Protein AF-A0A3C0JQV1-F1 (afdb_monomer)

Radius of gyration: 11.54 Å; Cα contacts (8 Å, |Δi|>4): 137; chains: 1; bounding box: 32×18×34 Å

Nearest PDB structures (foldseek):
  4uzr-assembly1_B  TM=5.718E-01  e=2.113E-01  Pyrococcus horikoshii
  8asv-assembly1_A  TM=6.497E-01  e=1.480E+00  Saccharomyces cerevisiae
  8j9j-assembly1_1A  TM=7.129E-01  e=6.190E+00  Euglena gracilis
  8adl-assembly1_J  TM=3.770E-01  e=1.177E+00  Saccharomyces cerevisiae
  2oqb-assembly1_B  TM=3.222E-01  e=4.923E+00  Rattus norvegicus

Foldseek 3Di:
DAPVQWDWAFDADDDPRATKIFIAHPVRHTPDMDHDNGGPDWDADNQRWIWGDDPPDIDIHDDDD

Mean predicted aligned error: 3.58 Å

pLDDT: mean 89.95, std 6.84, range [63.5, 97.75]

Secondary structure (DSSP, 8-state):
--TTS-EEEEE--BTTBPPEEEEE-TT--EEEEEE-S--S-EEE-TT--EEEE-SS-EEEE----

Solvent-acce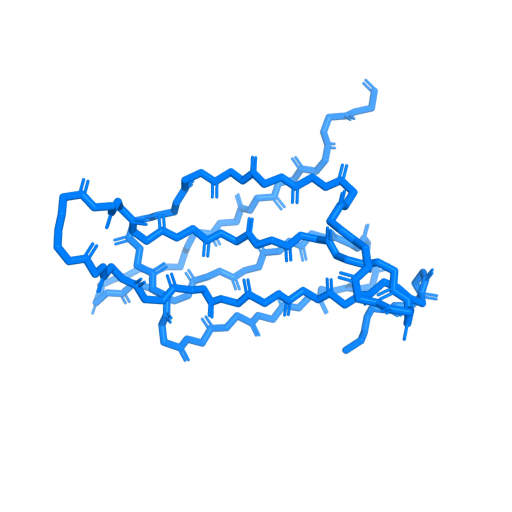ssible surface area (backbone atoms only — not comparable to full-atom values): 3960 Å² total; per-residue (Å²): 112,43,96,86,60,34,34,74,44,60,34,59,59,54,91,96,42,71,14,23,40,38,35,21,46,85,86,67,51,76,78,45,73,48,82,38,98,38,29,88,49,69,50,66,48,99,85,66,35,37,36,35,45,43,100,88,51,71,49,78,50,71,79,86,128

Sequence (65 aa):
EGKDGLLYVSEGSRDDSPSRVSVLDKQGNVLGRFNARGGHGSWVDAHGDIYVGTPTSVDKYVRNR

Structure (mmCIF, N/CA/C/O backbone):
data_AF-A0A3C0JQV1-F1
#
_entry.id   AF-A0A3C0JQV1-F1
#
loop_
_atom_site.group_PDB
_atom_site.id
_atom_site.type_symbol
_atom_site.label_atom_id
_atom_site.label_alt_id
_atom_site.label_comp_id
_atom_site.label_asym_id
_atom_site.label_entity_id
_atom_site.label_seq_id
_atom_site.pdbx_PDB_ins_code
_atom_site.Cartn_x
_atom_site.Cartn_y
_atom_site.Cartn_z
_atom_site.occupancy
_atom_site.B_iso_or_equiv
_atom_site.auth_seq_id
_atom_site.auth_comp_id
_atom_site.auth_asym_id
_atom_site.auth_atom_id
_atom_site.pdbx_PDB_model_num
ATOM 1 N N . GLU A 1 1 ? -4.187 8.651 6.334 1.00 80.38 1 GLU A N 1
ATOM 2 C CA . GLU A 1 1 ? -5.037 8.049 7.380 1.00 80.38 1 GLU A CA 1
ATOM 3 C C . GLU A 1 1 ? -6.383 7.717 6.755 1.00 80.38 1 GLU A C 1
ATOM 5 O O . GLU A 1 1 ? -6.908 8.552 6.025 1.00 80.38 1 GLU A O 1
ATOM 10 N N . GLY A 1 2 ? -6.878 6.494 6.945 1.00 83.81 2 GLY A N 1
ATOM 11 C CA . GLY A 1 2 ? -8.216 6.096 6.497 1.00 83.81 2 GLY A CA 1
ATOM 12 C C . GLY A 1 2 ? -9.295 6.532 7.488 1.00 83.81 2 GLY A C 1
ATOM 13 O O . GLY A 1 2 ? -8.999 6.931 8.612 1.00 83.81 2 GLY A O 1
ATOM 14 N N . LYS A 1 3 ? -10.572 6.423 7.102 1.00 86.44 3 LYS A N 1
ATOM 15 C CA . LYS A 1 3 ? -11.699 6.738 8.006 1.00 86.44 3 LYS A CA 1
ATOM 16 C C . LYS A 1 3 ? -11.764 5.837 9.244 1.00 86.44 3 LYS A C 1
ATOM 18 O O . LYS A 1 3 ? -12.383 6.213 10.231 1.00 86.44 3 LYS A O 1
ATOM 23 N N . ASP A 1 4 ? -11.131 4.671 9.186 1.00 86.69 4 ASP A N 1
ATOM 24 C CA . ASP A 1 4 ? -10.981 3.739 10.302 1.00 86.69 4 ASP A CA 1
ATOM 25 C C . ASP A 1 4 ? -9.863 4.133 11.283 1.00 86.69 4 ASP A C 1
ATOM 27 O O . ASP A 1 4 ? -9.615 3.424 12.253 1.00 86.69 4 ASP A O 1
ATOM 31 N N . GLY A 1 5 ? -9.190 5.265 11.050 1.00 91.12 5 GLY A N 1
ATOM 32 C CA . GLY A 1 5 ? -8.091 5.743 11.884 1.00 91.12 5 GLY A CA 1
ATOM 33 C C . GLY A 1 5 ? -6.784 4.976 11.678 1.00 91.12 5 GLY A C 1
ATOM 34 O O . GLY A 1 5 ? -5.825 5.233 12.406 1.00 91.12 5 GLY A O 1
ATOM 35 N N . LEU A 1 6 ? -6.730 4.066 10.698 1.00 94.81 6 LEU A N 1
ATOM 36 C CA . LEU A 1 6 ? -5.526 3.321 10.348 1.00 94.81 6 LEU A CA 1
ATOM 37 C C . LEU A 1 6 ? -4.634 4.123 9.395 1.00 94.81 6 LEU A C 1
ATOM 39 O O . LEU A 1 6 ? -5.087 4.945 8.585 1.00 94.81 6 LEU A O 1
ATOM 43 N N . LEU A 1 7 ? -3.336 3.866 9.484 1.00 95.31 7 LEU A N 1
ATOM 44 C CA . LEU A 1 7 ? -2.328 4.405 8.585 1.00 95.31 7 LEU A CA 1
ATOM 45 C C . LEU A 1 7 ? -1.997 3.364 7.518 1.00 95.31 7 LEU A C 1
ATOM 47 O O . LEU A 1 7 ? -1.845 2.184 7.814 1.00 95.31 7 LEU A O 1
ATOM 51 N N . TYR A 1 8 ? -1.869 3.817 6.274 1.00 93.75 8 TYR A N 1
ATOM 52 C CA . TYR A 1 8 ? -1.568 2.971 5.123 1.00 93.75 8 TYR A CA 1
ATOM 53 C C . TYR A 1 8 ? -0.305 3.513 4.493 1.00 93.75 8 TYR A C 1
ATOM 55 O O . TYR A 1 8 ? -0.277 4.661 4.044 1.00 93.75 8 TYR A O 1
ATOM 63 N N . VAL A 1 9 ? 0.746 2.706 4.515 1.00 93.81 9 VAL A N 1
ATOM 64 C CA . VAL A 1 9 ? 2.079 3.124 4.098 1.00 93.81 9 VAL A CA 1
ATOM 65 C C . VAL A 1 9 ? 2.481 2.289 2.899 1.00 93.81 9 VAL A C 1
ATOM 67 O O . VAL A 1 9 ? 2.607 1.070 3.002 1.00 93.81 9 VAL A O 1
ATOM 70 N N . SER A 1 10 ? 2.673 2.964 1.766 1.00 92.75 10 SER A N 1
ATOM 71 C CA . SER A 1 10 ? 3.371 2.387 0.621 1.00 92.75 10 SER A CA 1
ATOM 72 C C . SER A 1 10 ? 4.855 2.308 0.947 1.00 92.75 10 SER A C 1
ATOM 74 O O . SER A 1 10 ? 5.489 3.322 1.238 1.00 92.75 10 SER A O 1
ATOM 76 N N . GLU A 1 11 ? 5.407 1.106 0.898 1.00 90.94 11 GLU A N 1
ATOM 77 C CA . GLU A 1 11 ? 6.831 0.870 1.075 1.00 90.94 11 GLU A CA 1
ATOM 78 C C . GLU A 1 11 ? 7.441 0.502 -0.278 1.00 90.94 11 GLU A C 1
ATOM 80 O O . GLU A 1 11 ? 7.036 -0.471 -0.928 1.00 90.94 11 GLU A O 1
ATOM 85 N N . GLY A 1 12 ? 8.429 1.290 -0.702 1.00 88.06 12 GLY A N 1
ATOM 86 C CA . GLY A 1 12 ? 9.240 0.978 -1.871 1.00 88.06 12 GLY A CA 1
ATOM 87 C C . GLY A 1 12 ? 10.019 -0.325 -1.680 1.00 88.06 12 GLY A C 1
ATOM 88 O O . GLY A 1 12 ? 10.310 -0.737 -0.555 1.00 88.06 12 GLY A O 1
ATOM 89 N N . SER A 1 13 ? 10.363 -0.974 -2.790 1.00 87.62 13 SER A N 1
ATOM 90 C CA . SER A 1 13 ? 11.279 -2.113 -2.763 1.00 87.62 13 SER A CA 1
ATOM 91 C C . SER A 1 13 ? 12.647 -1.669 -2.247 1.00 87.62 13 SER A C 1
ATOM 93 O O . SER A 1 13 ? 13.139 -0.602 -2.626 1.00 87.62 13 SER A O 1
ATOM 95 N N . ARG A 1 14 ? 13.273 -2.493 -1.411 1.00 83.38 14 ARG A N 1
ATOM 96 C CA . ARG A 1 14 ? 14.621 -2.254 -0.888 1.00 83.38 14 ARG A CA 1
ATOM 97 C C . ARG A 1 14 ? 15.342 -3.585 -0.747 1.00 83.38 14 ARG A C 1
ATOM 99 O O . ARG A 1 14 ? 14.802 -4.488 -0.115 1.00 83.38 14 ARG A O 1
AT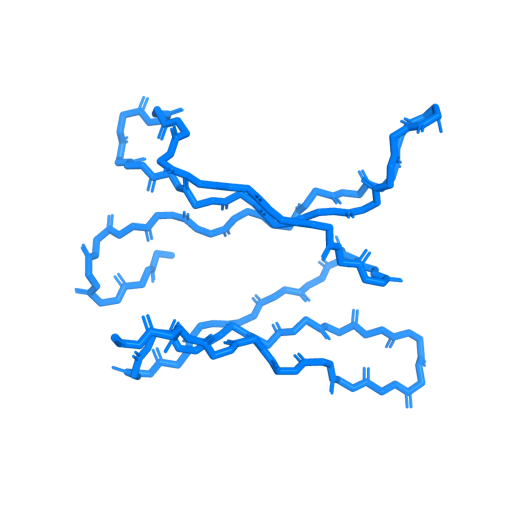OM 106 N N . ASP A 1 15 ? 16.551 -3.676 -1.290 1.00 86.81 15 ASP A N 1
ATOM 107 C CA . ASP A 1 15 ? 17.327 -4.919 -1.330 1.00 86.81 15 ASP A CA 1
ATOM 108 C C . ASP A 1 15 ? 16.463 -6.059 -1.917 1.00 86.81 15 ASP A C 1
ATOM 110 O O . ASP A 1 15 ? 15.791 -5.855 -2.930 1.00 86.81 15 ASP A O 1
ATOM 114 N N . ASP A 1 16 ? 16.396 -7.216 -1.255 1.00 85.75 16 ASP A N 1
ATOM 115 C CA . ASP A 1 16 ? 15.585 -8.366 -1.688 1.00 85.75 16 ASP A CA 1
ATOM 116 C C . ASP A 1 16 ? 14.104 -8.284 -1.259 1.00 85.75 16 ASP A C 1
ATOM 118 O O . ASP A 1 16 ? 13.332 -9.230 -1.434 1.00 85.75 16 ASP A O 1
ATOM 122 N N . SER A 1 17 ? 13.671 -7.168 -0.663 1.00 84.12 17 SER A N 1
ATOM 123 C CA . SER A 1 17 ? 12.278 -6.980 -0.254 1.00 84.12 17 SER A CA 1
ATOM 124 C C . SER A 1 17 ? 11.415 -6.410 -1.384 1.00 84.12 17 SER A C 1
ATOM 126 O O . SER A 1 17 ? 11.720 -5.321 -1.885 1.00 84.12 17 SER A O 1
ATOM 128 N N . PRO A 1 18 ? 10.275 -7.049 -1.719 1.00 88.19 18 PRO A N 1
ATOM 129 C CA . PRO A 1 18 ? 9.330 -6.485 -2.673 1.00 88.19 18 PRO A CA 1
ATOM 130 C C . PRO A 1 18 ? 8.681 -5.216 -2.113 1.00 88.19 18 PRO A C 1
ATOM 132 O O . PRO A 1 18 ? 8.602 -5.018 -0.894 1.00 88.19 18 PRO A O 1
ATOM 135 N N . SER A 1 19 ? 8.154 -4.385 -3.015 1.00 91.94 19 SER A N 1
ATOM 136 C CA . SER A 1 19 ? 7.209 -3.336 -2.637 1.00 91.94 19 SER A CA 1
ATOM 137 C C . SER A 1 19 ? 6.016 -3.929 -1.893 1.00 91.94 19 SER A C 1
ATOM 139 O O . SER A 1 19 ? 5.582 -5.056 -2.151 1.00 91.94 19 SER A O 1
ATOM 141 N N . ARG A 1 20 ? 5.484 -3.166 -0.944 1.00 93.38 20 ARG A N 1
ATOM 142 C CA . ARG A 1 20 ? 4.422 -3.630 -0.051 1.00 93.38 20 ARG A CA 1
ATOM 143 C C . ARG A 1 20 ? 3.585 -2.474 0.456 1.00 93.38 20 ARG A C 1
ATOM 145 O O . ARG A 1 20 ? 3.996 -1.317 0.402 1.00 93.38 20 ARG A O 1
ATOM 152 N N . VAL A 1 21 ? 2.423 -2.817 0.986 1.00 94.31 21 VAL A N 1
AT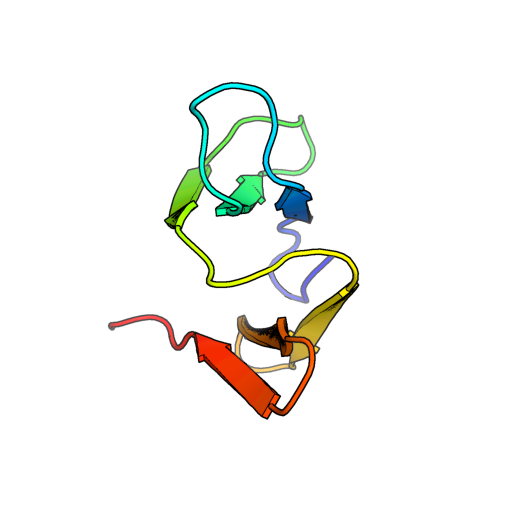OM 153 C CA . VAL A 1 21 ? 1.608 -1.910 1.784 1.00 94.31 21 VAL A CA 1
ATOM 154 C C . VAL A 1 21 ? 1.567 -2.443 3.205 1.00 94.31 21 VAL A C 1
ATOM 156 O O . VAL A 1 21 ? 1.266 -3.620 3.422 1.00 94.31 21 VAL A O 1
ATOM 159 N N . SER A 1 22 ? 1.859 -1.573 4.167 1.00 94.56 22 SER A N 1
ATOM 160 C CA . SER A 1 22 ? 1.613 -1.835 5.584 1.00 94.56 22 SER A CA 1
ATOM 161 C C . SER A 1 22 ? 0.395 -1.069 6.064 1.00 94.56 22 SER A C 1
ATOM 163 O O . SER A 1 22 ? 0.211 0.103 5.730 1.00 94.56 22 SER A O 1
ATOM 165 N N . VAL A 1 23 ? -0.408 -1.740 6.881 1.00 94.81 23 VAL A N 1
ATOM 166 C CA . VAL A 1 23 ? -1.511 -1.160 7.639 1.00 94.81 23 VAL A CA 1
ATOM 167 C C . VAL A 1 23 ? -1.055 -1.052 9.085 1.00 94.81 23 VAL A C 1
ATOM 169 O O . VAL A 1 23 ? -0.650 -2.055 9.676 1.00 94.81 23 VAL A O 1
ATOM 172 N N . LEU A 1 24 ? -1.089 0.154 9.639 1.00 97.38 24 LEU A N 1
ATOM 173 C CA . LEU A 1 24 ? -0.614 0.443 10.985 1.00 97.38 24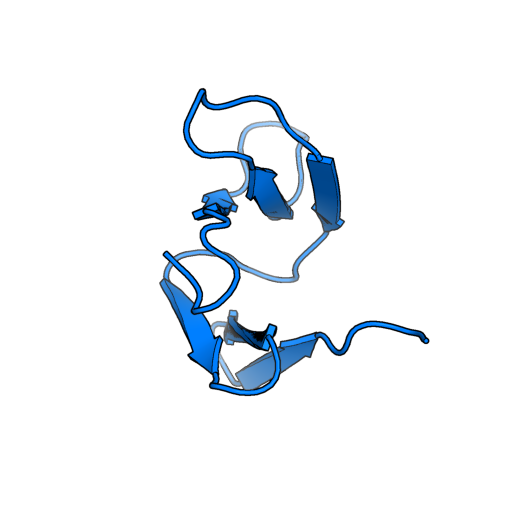 LEU A CA 1
ATOM 174 C C . LEU A 1 24 ? -1.706 1.107 11.818 1.00 97.38 24 LEU A C 1
ATOM 176 O O . LEU A 1 24 ? -2.581 1.793 11.282 1.00 97.38 24 LEU A O 1
ATOM 180 N N . ASP A 1 25 ? -1.626 0.941 13.132 1.00 96.62 25 ASP A N 1
ATOM 181 C CA . ASP A 1 25 ? -2.332 1.825 14.055 1.00 96.62 25 ASP A CA 1
ATOM 182 C C . ASP A 1 25 ? -1.634 3.197 14.166 1.00 96.62 25 ASP A C 1
ATOM 184 O O . ASP A 1 25 ? -0.592 3.457 13.553 1.00 96.62 25 ASP A O 1
ATOM 188 N N . LYS A 1 26 ? -2.214 4.105 14.960 1.00 95.06 26 LYS A N 1
ATOM 189 C CA . LYS A 1 26 ? -1.677 5.464 15.148 1.00 95.06 26 LYS A CA 1
ATOM 190 C C . LYS A 1 26 ? -0.392 5.509 15.974 1.00 95.06 26 LYS A C 1
ATOM 192 O O . LYS A 1 26 ? 0.284 6.534 15.979 1.00 95.06 26 LYS A O 1
ATOM 197 N N . GLN A 1 27 ? -0.069 4.433 16.681 1.00 96.75 27 GLN A N 1
ATOM 198 C CA . GLN A 1 27 ? 1.159 4.288 17.455 1.00 96.75 27 GLN A CA 1
ATOM 199 C C . GLN A 1 27 ? 2.303 3.739 16.588 1.00 96.75 27 GLN A C 1
ATOM 201 O O . GLN A 1 27 ? 3.449 3.724 17.031 1.00 96.75 27 GLN A O 1
ATOM 206 N N . GLY A 1 28 ? 2.008 3.337 15.347 1.00 95.69 28 GLY A N 1
ATOM 207 C CA . GLY A 1 28 ? 2.975 2.776 14.412 1.00 95.69 28 GLY A CA 1
ATOM 208 C C . GLY A 1 28 ? 3.136 1.261 14.533 1.00 95.69 28 GLY A C 1
ATOM 209 O O . GLY A 1 28 ? 4.069 0.711 13.949 1.00 95.69 28 GLY A O 1
ATOM 210 N N . ASN A 1 29 ? 2.249 0.564 15.249 1.00 97.75 29 ASN A N 1
ATOM 211 C CA . ASN A 1 29 ? 2.256 -0.895 15.261 1.00 97.75 29 ASN A CA 1
ATOM 212 C C . ASN A 1 29 ? 1.692 -1.420 13.939 1.00 97.75 29 ASN A C 1
ATOM 214 O O . ASN A 1 29 ? 0.644 -0.971 13.478 1.00 97.75 29 ASN A O 1
ATOM 218 N N . VAL A 1 30 ? 2.369 -2.398 13.336 1.00 97.00 30 VAL A N 1
ATOM 219 C CA . VAL A 1 30 ? 1.921 -3.030 12.088 1.00 97.00 30 VAL A CA 1
ATOM 220 C C . VAL A 1 30 ? 0.810 -4.033 12.396 1.00 97.00 30 VAL A C 1
ATOM 222 O O . VAL A 1 30 ? 1.038 -5.028 13.078 1.00 97.00 30 VAL A O 1
ATOM 225 N N . LEU A 1 31 ? -0.379 -3.784 11.854 1.00 95.31 31 LEU A N 1
ATOM 226 C CA . LEU A 1 31 ? -1.556 -4.649 11.979 1.00 95.31 31 LEU A CA 1
ATOM 227 C C . LEU A 1 31 ? -1.656 -5.658 10.831 1.00 95.31 31 LEU A C 1
ATOM 229 O O . LEU A 1 31 ? -2.237 -6.729 10.982 1.00 95.31 31 LEU A O 1
ATOM 233 N N . GLY A 1 32 ? -1.100 -5.315 9.671 1.00 93.81 32 GLY A N 1
ATOM 234 C CA . GLY A 1 32 ? -1.108 -6.172 8.494 1.00 93.81 32 GLY A CA 1
ATOM 235 C C . GLY A 1 32 ? -0.161 -5.666 7.416 1.00 93.81 32 GLY A C 1
ATOM 236 O O . GLY A 1 32 ? 0.176 -4.483 7.367 1.00 93.81 32 GLY A O 1
ATOM 237 N N . ARG A 1 33 ? 0.280 -6.577 6.549 1.00 93.81 33 ARG A N 1
ATOM 238 C CA . ARG A 1 33 ? 1.213 -6.281 5.462 1.00 93.81 33 ARG A CA 1
ATOM 239 C C . ARG A 1 33 ? 0.990 -7.230 4.298 1.00 93.81 33 ARG A C 1
ATOM 241 O O . ARG A 1 33 ? 0.810 -8.427 4.508 1.00 93.81 33 ARG A O 1
ATOM 248 N N . PHE A 1 34 ? 1.044 -6.702 3.082 1.00 92.31 34 PHE A N 1
ATOM 249 C CA . PHE A 1 34 ? 0.930 -7.496 1.862 1.00 92.31 34 PHE A CA 1
ATOM 250 C C . PHE A 1 34 ? 1.821 -6.939 0.751 1.00 92.31 34 PHE A C 1
ATOM 252 O O . PHE A 1 34 ? 2.110 -5.741 0.709 1.00 92.31 34 PHE A O 1
ATOM 259 N N . ASN A 1 35 ? 2.270 -7.823 -0.142 1.00 93.00 35 ASN A N 1
ATOM 260 C CA . ASN A 1 35 ? 3.091 -7.444 -1.289 1.00 93.00 35 ASN A CA 1
ATOM 261 C C . ASN A 1 35 ? 2.260 -6.654 -2.306 1.00 93.00 35 ASN A C 1
ATOM 263 O O . ASN A 1 35 ? 1.093 -6.967 -2.539 1.00 93.00 35 ASN A O 1
ATOM 267 N N . ALA A 1 36 ? 2.890 -5.671 -2.940 1.00 91.44 36 ALA A N 1
ATOM 268 C CA . ALA A 1 36 ? 2.307 -4.859 -3.998 1.00 91.44 36 ALA A CA 1
ATOM 269 C C . ALA A 1 36 ? 3.258 -4.793 -5.201 1.00 91.44 36 ALA A C 1
ATOM 271 O O . ALA A 1 36 ? 4.476 -4.880 -5.048 1.00 91.44 36 ALA A O 1
ATOM 272 N N . ARG A 1 37 ? 2.716 -4.613 -6.412 1.00 88.19 37 ARG A N 1
ATOM 273 C CA . ARG A 1 37 ? 3.513 -4.541 -7.657 1.00 88.19 37 ARG A CA 1
ATOM 274 C C . ARG A 1 37 ? 4.324 -3.240 -7.816 1.00 88.19 37 ARG A C 1
ATOM 276 O O . ARG A 1 37 ? 5.079 -3.111 -8.773 1.00 88.19 37 ARG A O 1
ATOM 283 N N . GLY A 1 38 ? 4.158 -2.273 -6.915 1.00 77.25 38 GLY A N 1
ATOM 284 C CA . GLY A 1 38 ? 4.826 -0.967 -6.900 1.00 77.25 38 GLY A CA 1
ATOM 285 C C . GLY A 1 38 ? 4.381 -0.154 -5.679 1.00 77.25 38 GLY A C 1
ATOM 286 O O . GLY A 1 38 ? 3.556 -0.638 -4.907 1.00 77.25 38 GLY A O 1
ATOM 287 N N . GLY A 1 39 ? 4.924 1.052 -5.463 1.00 64.31 39 GLY A N 1
ATOM 288 C CA . GLY A 1 39 ? 4.650 1.766 -4.205 1.00 64.3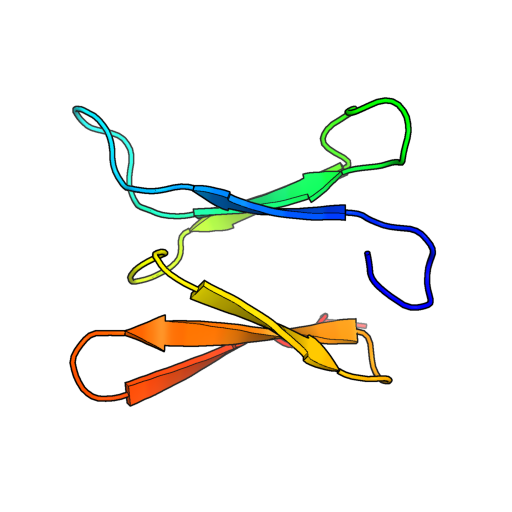1 39 GLY A CA 1
ATOM 289 C C . GLY A 1 39 ? 5.194 3.188 -4.076 1.00 64.31 39 GLY A C 1
ATOM 290 O O . GLY A 1 39 ? 5.805 3.500 -3.060 1.00 64.31 39 GLY A O 1
ATOM 291 N N . HIS A 1 40 ? 4.981 4.057 -5.071 1.00 72.00 40 HIS A N 1
ATOM 292 C CA . HIS A 1 40 ? 5.277 5.492 -4.903 1.00 72.00 40 HIS A CA 1
ATOM 293 C C . HIS A 1 40 ? 4.081 6.288 -4.363 1.00 72.00 40 HIS A C 1
ATOM 295 O O . HIS A 1 40 ? 4.272 7.282 -3.668 1.00 72.00 40 HIS A O 1
ATOM 301 N N . GLY A 1 41 ? 2.853 5.851 -4.658 1.00 85.25 41 GLY A N 1
ATOM 302 C CA . GLY A 1 41 ? 1.635 6.515 -4.211 1.00 85.25 41 GLY A CA 1
ATOM 303 C C . GLY A 1 41 ? 0.493 5.527 -4.019 1.00 85.25 41 GLY A C 1
ATOM 304 O O . GLY A 1 41 ? 0.238 4.678 -4.879 1.00 85.25 41 GLY A O 1
ATOM 305 N N . SER A 1 42 ? -0.199 5.668 -2.892 1.00 91.44 42 SER A N 1
ATOM 306 C CA . SER A 1 42 ? -1.411 4.922 -2.575 1.00 91.44 42 SER A CA 1
ATOM 307 C C . SER A 1 42 ? -2.516 5.849 -2.094 1.00 91.44 42 SER A C 1
ATOM 309 O O . SER A 1 42 ? -2.247 6.840 -1.415 1.00 91.44 42 SER A O 1
ATOM 311 N N . TRP A 1 43 ? -3.758 5.482 -2.388 1.00 93.44 43 TRP A N 1
ATOM 312 C CA . TRP A 1 43 ? -4.956 6.138 -1.873 1.00 93.44 43 TRP A CA 1
ATOM 313 C C . TRP A 1 43 ? -5.871 5.116 -1.201 1.00 93.44 43 TRP A C 1
ATOM 315 O O . TRP A 1 43 ? -5.881 3.947 -1.581 1.00 93.44 43 TRP A O 1
ATOM 325 N N . VAL A 1 44 ? -6.649 5.563 -0.218 1.00 93.62 44 VAL A N 1
ATOM 326 C CA . VAL A 1 44 ? -7.648 4.738 0.468 1.00 93.62 44 VAL A CA 1
ATOM 327 C C . VAL A 1 44 ? -9.002 5.408 0.326 1.00 93.62 44 VAL A C 1
ATOM 329 O O . VAL A 1 44 ? -9.146 6.588 0.653 1.00 93.62 44 VAL A O 1
ATOM 332 N N . ASP A 1 45 ? -9.987 4.677 -0.190 1.00 92.62 45 ASP A N 1
ATOM 333 C CA . ASP A 1 45 ? -11.341 5.207 -0.346 1.00 92.62 45 ASP A CA 1
ATOM 334 C C . ASP A 1 45 ? -12.185 5.075 0.935 1.00 92.62 45 ASP A C 1
ATOM 336 O O . ASP A 1 45 ? -11.738 4.604 1.983 1.00 92.62 45 ASP A O 1
ATOM 340 N N . ALA A 1 46 ? -13.439 5.527 0.865 1.00 90.38 46 ALA A N 1
ATOM 341 C CA . ALA A 1 46 ? -14.351 5.498 2.004 1.00 90.38 46 ALA A CA 1
ATOM 342 C C . ALA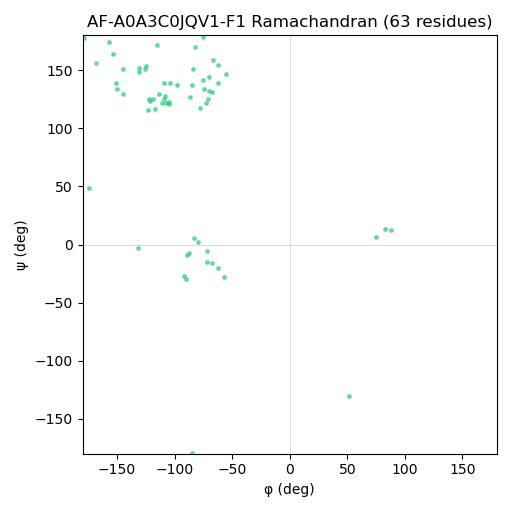 A 1 46 ? -14.761 4.079 2.447 1.00 90.38 46 ALA A C 1
ATOM 344 O O . ALA A 1 46 ? -15.279 3.942 3.555 1.00 90.38 46 ALA A O 1
ATOM 345 N N . HIS A 1 47 ? -14.548 3.056 1.615 1.00 90.75 47 HIS A N 1
ATOM 346 C CA . HIS A 1 47 ? -14.800 1.653 1.945 1.00 90.75 47 HIS A CA 1
ATOM 347 C C . HIS A 1 47 ? -13.582 0.974 2.587 1.00 90.75 47 HIS A C 1
ATOM 349 O O . HIS A 1 47 ? -13.708 -0.136 3.104 1.00 90.75 47 HIS A O 1
ATOM 355 N N . GLY A 1 48 ? -12.427 1.646 2.606 1.00 90.44 48 GLY A N 1
ATOM 356 C CA . GLY A 1 48 ? -11.170 1.077 3.084 1.00 90.44 48 GLY A CA 1
ATOM 357 C C . GLY A 1 48 ? -10.452 0.235 2.029 1.00 90.44 48 GLY A C 1
ATOM 358 O O . GLY A 1 48 ? -9.516 -0.487 2.387 1.00 90.44 48 GLY A O 1
ATOM 359 N N . ASP A 1 49 ? -10.872 0.327 0.761 1.00 93.62 49 ASP A N 1
ATOM 360 C CA . ASP A 1 49 ? -10.160 -0.279 -0.359 1.00 93.62 49 ASP A CA 1
ATOM 361 C C . ASP A 1 49 ? -8.916 0.554 -0.678 1.00 93.62 49 ASP A C 1
ATOM 363 O O . ASP A 1 49 ? -8.934 1.790 -0.626 1.00 93.62 49 ASP A O 1
ATOM 367 N N . ILE A 1 50 ? -7.825 -0.132 -1.014 1.00 93.75 50 ILE A N 1
ATOM 368 C CA . ILE A 1 50 ? -6.512 0.482 -1.217 1.00 93.75 50 ILE A CA 1
ATOM 369 C C . ILE A 1 50 ? -6.193 0.474 -2.708 1.00 93.75 50 ILE A C 1
ATOM 371 O O . ILE A 1 50 ? -6.222 -0.574 -3.352 1.00 93.75 50 ILE A O 1
ATOM 375 N N . TYR A 1 51 ? -5.843 1.638 -3.242 1.00 94.00 51 TYR A N 1
ATOM 376 C CA . TYR A 1 51 ? -5.448 1.826 -4.633 1.00 94.00 51 TYR A CA 1
ATOM 377 C C . TYR A 1 51 ? -3.960 2.124 -4.673 1.00 94.00 51 TYR A C 1
ATOM 379 O O . TYR A 1 51 ? -3.507 3.054 -4.005 1.00 94.00 51 TYR A O 1
ATOM 387 N N . VAL A 1 52 ? -3.203 1.354 -5.449 1.00 93.56 52 VAL A N 1
ATOM 388 C CA . VAL A 1 52 ? -1.752 1.521 -5.580 1.00 93.56 52 VAL A CA 1
ATOM 389 C C . VAL A 1 52 ? -1.408 1.778 -7.037 1.00 93.56 52 VAL A C 1
ATOM 391 O O . VAL A 1 52 ? -1.745 0.986 -7.921 1.00 93.56 52 VAL A O 1
ATOM 394 N N . GLY A 1 53 ? -0.733 2.899 -7.287 1.00 91.06 53 GLY A N 1
ATOM 395 C CA . GLY A 1 53 ? -0.234 3.231 -8.614 1.00 91.06 53 GLY A CA 1
ATOM 396 C C . GLY A 1 53 ? 0.919 2.313 -9.018 1.00 91.06 53 GLY A C 1
ATOM 397 O O . GLY A 1 53 ? 1.875 2.124 -8.265 1.00 91.06 53 GLY A O 1
ATOM 398 N N . THR A 1 54 ? 0.849 1.779 -10.232 1.00 87.25 54 THR A N 1
ATOM 399 C CA . THR A 1 54 ? 1.952 1.079 -10.907 1.00 87.25 54 THR A CA 1
ATOM 400 C C . THR A 1 54 ? 2.367 1.883 -12.148 1.00 87.25 54 THR A C 1
ATOM 402 O O . THR A 1 54 ? 1.661 2.826 -12.510 1.00 87.25 54 THR A O 1
ATOM 405 N N . PRO A 1 55 ? 3.463 1.535 -12.849 1.00 87.00 55 PRO A N 1
ATOM 406 C CA . PRO A 1 55 ? 3.891 2.288 -14.032 1.00 87.00 55 PRO A CA 1
ATOM 407 C C . PRO A 1 55 ? 2.843 2.397 -15.153 1.00 87.00 55 PRO A C 1
ATOM 409 O O . PRO A 1 55 ? 2.862 3.362 -15.908 1.00 87.00 55 PRO A O 1
ATOM 412 N N . THR A 1 56 ? 1.936 1.423 -15.278 1.00 90.75 56 THR A N 1
ATOM 413 C CA . THR A 1 56 ? 0.989 1.331 -16.409 1.00 90.75 56 THR A CA 1
ATOM 414 C C . THR A 1 56 ? -0.464 1.089 -15.998 1.00 90.75 56 THR A C 1
ATOM 416 O O . THR A 1 56 ? -1.342 1.013 -16.854 1.00 90.75 56 THR A O 1
ATOM 419 N N . SER A 1 57 ? -0.742 0.930 -14.704 1.00 92.19 57 SER A N 1
ATOM 420 C CA . SER A 1 57 ? -2.067 0.550 -14.198 1.00 92.19 57 SER A CA 1
ATOM 421 C C . SER A 1 57 ? -2.262 0.966 -12.739 1.00 92.19 57 SER A C 1
ATOM 423 O O . SER A 1 57 ? -1.320 1.412 -12.081 1.00 92.19 57 SER A O 1
ATOM 425 N N . VAL A 1 58 ? -3.470 0.775 -12.215 1.00 93.38 58 VAL A N 1
ATOM 426 C CA . VAL A 1 58 ? -3.769 0.915 -10.786 1.00 93.38 58 VAL A CA 1
ATOM 427 C C . VAL A 1 58 ? -4.264 -0.427 -10.269 1.00 93.38 58 VAL A C 1
ATOM 429 O O . VAL A 1 58 ? -5.230 -0.971 -10.803 1.00 93.38 58 VAL A O 1
ATOM 432 N N . ASP A 1 59 ? -3.613 -0.941 -9.228 1.00 94.00 59 ASP A N 1
ATOM 433 C CA . ASP A 1 59 ? -4.107 -2.103 -8.494 1.00 94.00 59 ASP A CA 1
ATOM 434 C C . ASP A 1 59 ? -5.105 -1.665 -7.432 1.00 94.00 59 ASP A C 1
ATOM 436 O O . ASP A 1 59 ? -4.857 -0.698 -6.708 1.00 94.00 59 ASP A O 1
ATOM 440 N N . LYS A 1 60 ? -6.201 -2.415 -7.310 1.00 94.88 60 LYS A N 1
ATOM 441 C CA . LYS A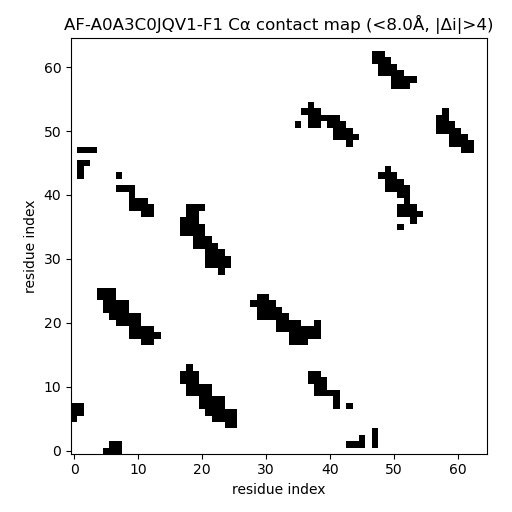 1 60 ? -7.178 -2.266 -6.234 1.00 94.88 60 LYS A CA 1
ATOM 442 C C . LYS A 1 60 ? -7.114 -3.480 -5.310 1.00 94.88 60 LYS A C 1
ATOM 444 O O . LYS A 1 60 ? -7.361 -4.601 -5.747 1.00 94.88 60 LYS A O 1
ATOM 449 N N . TYR A 1 61 ? -6.843 -3.241 -4.033 1.00 93.06 61 TYR A N 1
ATOM 450 C CA . TYR A 1 61 ? -6.855 -4.249 -2.978 1.00 93.06 61 TYR A CA 1
ATOM 451 C C . TYR A 1 61 ? -8.116 -4.073 -2.137 1.00 93.06 61 TYR A C 1
ATOM 453 O O . TYR A 1 61 ? -8.344 -3.009 -1.558 1.00 93.06 61 TYR A O 1
ATOM 461 N N . VAL A 1 62 ? -8.927 -5.126 -2.087 1.00 93.25 62 VAL A N 1
ATOM 462 C CA . VAL A 1 62 ? -10.200 -5.170 -1.362 1.00 93.25 62 VAL A CA 1
ATOM 463 C C . VAL A 1 62 ? -10.033 -6.072 -0.149 1.00 93.25 62 VAL A C 1
ATOM 465 O O . VAL A 1 62 ? -9.402 -7.127 -0.233 1.00 93.25 62 VAL A O 1
ATOM 468 N N . ARG A 1 63 ? -10.597 -5.671 0.991 1.00 84.50 63 ARG A N 1
ATOM 469 C CA . ARG A 1 63 ? -10.604 -6.524 2.185 1.00 84.50 63 ARG A CA 1
ATOM 470 C C . ARG A 1 63 ? -11.558 -7.694 1.971 1.00 84.50 63 ARG A C 1
ATOM 472 O O . ARG A 1 63 ? -12.743 -7.479 1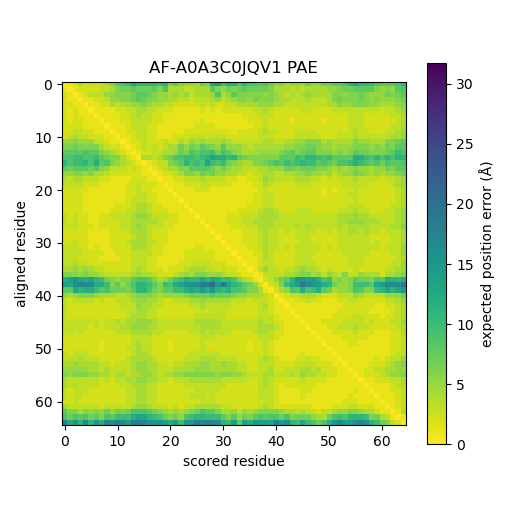.716 1.00 84.50 63 ARG A O 1
ATOM 479 N N . ASN A 1 64 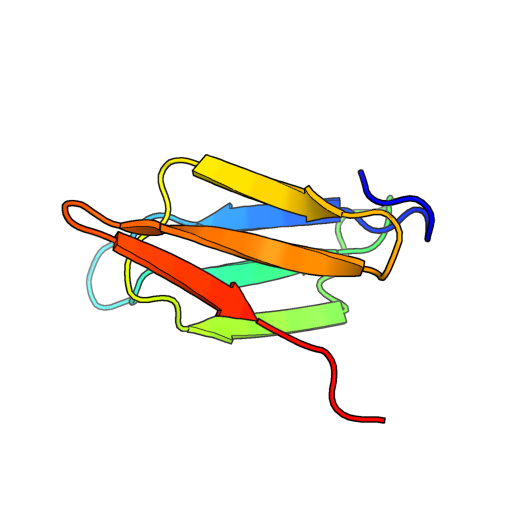? -11.064 -8.916 2.137 1.00 78.94 64 ASN A N 1
ATOM 480 C CA . ASN A 1 64 ? -11.949 -10.067 2.286 1.00 78.94 64 ASN A CA 1
ATOM 481 C C . ASN A 1 64 ? -12.703 -9.938 3.616 1.00 78.94 64 ASN A C 1
ATOM 483 O O . ASN A 1 64 ? -12.093 -9.631 4.643 1.00 78.94 64 ASN A O 1
ATOM 487 N N . ARG A 1 65 ? -14.024 -10.117 3.560 1.00 63.50 65 ARG A N 1
ATOM 488 C CA . ARG A 1 65 ? -14.904 -10.181 4.732 1.00 63.50 65 ARG A CA 1
ATOM 489 C C . ARG A 1 65 ? -14.998 -11.603 5.256 1.00 63.50 65 ARG A C 1
ATOM 491 O O . ARG A 1 65 ? -14.955 -12.524 4.412 1.00 63.50 65 ARG A O 1
#